Protein AF-A0A6L3EWN8-F1 (afdb_monomer)

Nearest PDB structures (foldseek):
  2r2g-assembly1_A  TM=6.255E-01  e=8.458E-01  Ocimum basilicum
  3c3x-assembly2_B  TM=6.406E-01  e=1.367E+00  Ocimum basilicum

pLDDT: mean 85.5, std 13.06, ra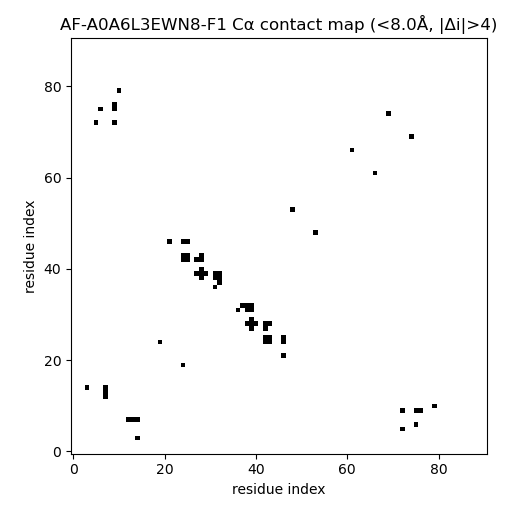nge [45.38, 95.69]

Sequence (91 aa):
MQVVHLYEKLIGRKAKVSHVPLGVLKVMSVLLRPFHPGLSQIMKSSILFDTTDQTFDMSKTLQTYSVTLTKLEDWVREQVPSEPVSQPRMA

Solvent-accessible surface area (backbone atoms only — not comparable to full-atom values): 5966 Å² total; per-residue (Å²): 114,67,69,59,52,52,50,26,66,74,72,73,45,86,75,92,81,77,90,76,57,69,71,57,42,58,54,47,27,61,71,33,35,90,82,40,50,67,60,16,48,52,36,51,50,52,50,49,64,73,73,44,91,77,85,78,80,57,71,69,55,48,74,78,41,95,66,84,84,80,54,67,70,60,52,50,63,73,69,53,68,95,64,80,83,75,77,79,82,84,127

Secondary structure (DSSP, 8-state):
-HHHHHHHHHHT------PPPHHHHHHHHHHTTTT-HHHHHHHHHHHHHHHS-----THHHHHHS-PPPPPHHHHHHHHS-SS--------

Foldseek 3Di:
DVVQVLLCVLLVHHDPDDDDDLVNLVVCLVVCCVPPVPVSVVSVVVNCVVPDPPDDDCPVVCVVDVDDDDDPNVVSNVPDPPDPPDDDPDD

Radius of gyration: 18.28 Å; Cα contacts (8 Å, |Δi|>4): 35; chains: 1; bounding box: 37×20×50 Å

Structure (mmCIF, N/CA/C/O backbone):
data_AF-A0A6L3EWN8-F1
#
_entry.id   AF-A0A6L3EWN8-F1
#
loop_
_atom_site.group_PDB
_atom_site.id
_atom_site.type_symbol
_atom_site.label_atom_id
_atom_site.label_alt_id
_atom_site.label_comp_id
_atom_site.label_asym_id
_atom_site.label_entity_id
_atom_site.label_seq_id
_atom_site.pdbx_PDB_ins_code
_atom_site.Cartn_x
_atom_site.Cartn_y
_atom_site.Cartn_z
_atom_site.occupancy
_atom_site.B_iso_or_equiv
_atom_site.auth_seq_id
_atom_site.auth_comp_id
_atom_site.auth_asym_id
_atom_site.auth_atom_id
_atom_site.pdbx_PDB_model_num
ATOM 1 N N . MET A 1 1 ? -7.767 -10.436 -4.002 1.00 67.69 1 MET A N 1
ATOM 2 C CA . MET A 1 1 ? -8.448 -9.127 -4.166 1.00 67.69 1 MET A CA 1
ATOM 3 C C . MET A 1 1 ? -9.419 -8.837 -3.008 1.00 67.69 1 MET A C 1
ATOM 5 O O . MET A 1 1 ? -10.577 -8.525 -3.255 1.00 67.69 1 MET A O 1
ATOM 9 N N . GLN A 1 2 ? -8.986 -8.930 -1.742 1.00 84.31 2 GLN A N 1
ATOM 10 C CA . GLN A 1 2 ? -9.892 -8.776 -0.585 1.00 84.31 2 GLN A CA 1
ATOM 11 C C . GLN A 1 2 ? -10.449 -7.347 -0.457 1.00 84.31 2 GLN A C 1
ATOM 13 O O . GLN A 1 2 ? -11.658 -7.175 -0.340 1.00 84.31 2 GLN A O 1
ATOM 18 N N . VAL A 1 3 ? -9.592 -6.329 -0.595 1.00 89.12 3 VAL A N 1
ATOM 19 C CA . VAL A 1 3 ? -10.000 -4.912 -0.549 1.00 89.12 3 VAL A CA 1
ATOM 20 C C . VAL A 1 3 ? -10.999 -4.579 -1.658 1.00 89.12 3 VAL A C 1
ATOM 22 O O . VAL A 1 3 ? -12.016 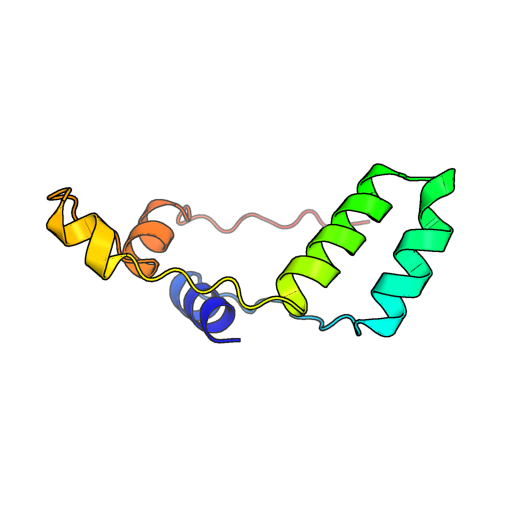-3.951 -1.395 1.00 89.12 3 VAL A O 1
ATOM 25 N N . VAL A 1 4 ? -10.780 -5.070 -2.883 1.00 90.56 4 VAL A N 1
ATOM 26 C CA . VAL A 1 4 ? -11.739 -4.866 -3.981 1.00 90.56 4 VAL A CA 1
ATOM 27 C C . VAL A 1 4 ? -13.118 -5.410 -3.611 1.00 90.56 4 VAL A C 1
ATOM 29 O O . VAL A 1 4 ? -14.102 -4.700 -3.761 1.00 90.56 4 VAL A O 1
ATOM 32 N N . HIS A 1 5 ? -13.198 -6.633 -3.078 1.00 90.12 5 HIS A N 1
ATOM 33 C CA . HIS A 1 5 ? -14.481 -7.234 -2.698 1.00 90.12 5 HIS A CA 1
ATOM 34 C C . HIS A 1 5 ? -15.187 -6.448 -1.586 1.00 90.12 5 HIS A C 1
ATOM 36 O O . HIS A 1 5 ? -16.411 -6.337 -1.605 1.00 90.12 5 HIS A O 1
ATOM 42 N N . LEU A 1 6 ? -14.432 -5.879 -0.640 1.00 90.56 6 LEU A N 1
ATOM 43 C CA . LEU A 1 6 ? -14.966 -4.995 0.396 1.00 90.56 6 LEU A CA 1
ATOM 44 C C . LEU A 1 6 ? -15.612 -3.752 -0.226 1.00 90.56 6 LEU A C 1
ATOM 46 O O . LEU A 1 6 ? -16.766 -3.454 0.075 1.00 90.56 6 LEU A O 1
ATOM 50 N N . TYR A 1 7 ? -14.922 -3.085 -1.153 1.00 88.88 7 TYR A N 1
ATOM 51 C CA . TYR A 1 7 ? -15.469 -1.928 -1.865 1.00 88.88 7 TYR A CA 1
ATOM 52 C C . TYR A 1 7 ? -16.681 -2.301 -2.725 1.00 88.88 7 TYR A C 1
ATOM 54 O O . TYR A 1 7 ? -17.702 -1.622 -2.661 1.00 88.88 7 TYR A O 1
ATOM 62 N N . GLU A 1 8 ? -16.623 -3.403 -3.479 1.00 90.56 8 GLU A N 1
ATOM 63 C CA . GLU A 1 8 ? -17.763 -3.867 -4.279 1.00 90.56 8 GLU A CA 1
ATOM 64 C C . GLU A 1 8 ? -19.000 -4.134 -3.415 1.00 90.56 8 GLU A C 1
ATOM 66 O O . GLU A 1 8 ? -20.113 -3.769 -3.796 1.00 90.56 8 GLU A O 1
ATOM 71 N N . LYS A 1 9 ? -18.811 -4.749 -2.239 1.00 89.31 9 LYS A N 1
ATOM 72 C CA . LYS A 1 9 ? -19.891 -5.051 -1.294 1.00 89.31 9 LYS A CA 1
ATOM 73 C C . LYS A 1 9 ? -20.484 -3.787 -0.676 1.00 89.31 9 LYS A C 1
ATOM 75 O O . LYS A 1 9 ? -21.697 -3.721 -0.509 1.00 89.31 9 LYS A O 1
ATOM 80 N N . LEU A 1 10 ? -19.648 -2.815 -0.311 1.00 87.25 10 LEU A N 1
ATOM 81 C CA . LEU A 1 10 ? -20.097 -1.583 0.343 1.00 87.25 10 LEU A CA 1
ATOM 82 C C . LEU A 1 10 ? -20.759 -0.606 -0.635 1.00 87.25 10 LEU A C 1
ATOM 84 O O . LEU A 1 10 ? -21.722 0.055 -0.264 1.00 87.25 10 LEU A O 1
ATOM 88 N N . ILE A 1 11 ? -20.277 -0.545 -1.876 1.00 86.12 11 ILE A N 1
ATOM 89 C CA . ILE A 1 11 ? -20.750 0.400 -2.901 1.00 86.12 11 ILE A CA 1
ATOM 90 C C . ILE A 1 11 ? -21.850 -0.223 -3.781 1.00 86.12 11 ILE A C 1
ATOM 92 O O . ILE A 1 11 ? -22.576 0.483 -4.478 1.00 86.12 11 ILE A O 1
ATOM 96 N N . GLY A 1 12 ? -21.990 -1.553 -3.779 1.00 85.38 12 GLY A N 1
ATOM 97 C CA . GLY A 1 12 ? -22.984 -2.265 -4.589 1.00 85.38 12 GLY A CA 1
ATOM 98 C C . GLY A 1 12 ? -22.674 -2.262 -6.091 1.00 85.38 12 GLY A C 1
ATOM 99 O O . GLY A 1 12 ? -23.568 -2.456 -6.912 1.00 85.38 12 GLY A O 1
ATOM 100 N N . ARG A 1 13 ? -21.414 -2.025 -6.476 1.00 85.94 13 ARG A N 1
ATOM 101 C CA . ARG A 1 13 ? -20.957 -1.958 -7.873 1.00 85.94 13 ARG A CA 1
ATOM 102 C C . ARG A 1 13 ? -19.779 -2.887 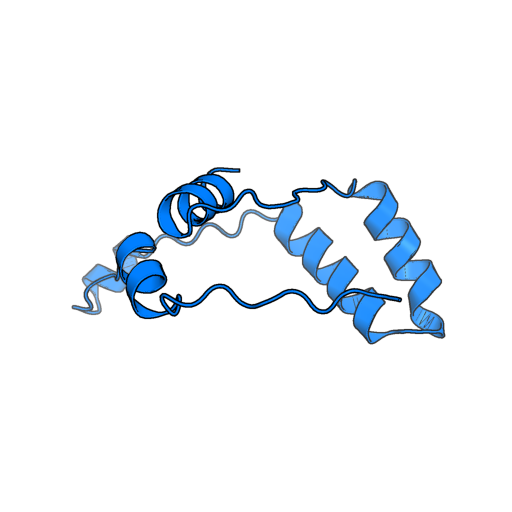-8.097 1.00 85.94 13 ARG A C 1
ATOM 104 O O . ARG A 1 13 ? -18.911 -3.001 -7.240 1.00 85.94 13 ARG A O 1
ATOM 111 N N . LYS A 1 14 ? -19.722 -3.508 -9.275 1.00 88.31 14 LYS A N 1
ATOM 112 C CA . LYS A 1 14 ? -18.577 -4.328 -9.678 1.00 88.31 14 LYS A CA 1
ATOM 113 C C . LYS A 1 14 ? -17.418 -3.459 -10.146 1.00 88.31 14 LYS A C 1
ATOM 115 O O . LYS A 1 14 ? -17.599 -2.564 -10.971 1.00 88.31 14 LYS A O 1
ATOM 120 N N . ALA A 1 15 ? -16.231 -3.733 -9.620 1.00 88.06 15 ALA A N 1
ATOM 121 C CA . ALA A 1 15 ? -15.005 -3.077 -10.025 1.00 88.06 15 ALA A CA 1
ATOM 122 C C . ALA A 1 15 ? -14.465 -3.757 -11.286 1.00 88.06 15 ALA A C 1
ATOM 124 O O . ALA A 1 15 ? -14.344 -4.982 -11.358 1.00 88.06 15 ALA A O 1
ATOM 125 N N . LYS A 1 16 ? -14.091 -2.964 -12.294 1.00 88.88 16 LYS A N 1
ATOM 126 C CA . LYS A 1 16 ? -13.359 -3.489 -13.449 1.00 88.88 16 LYS A CA 1
ATOM 127 C C . LYS A 1 16 ? -11.900 -3.692 -13.049 1.00 88.88 16 LYS A C 1
ATOM 129 O O . LYS A 1 16 ? -11.095 -2.768 -13.121 1.00 88.88 16 LYS A O 1
ATOM 134 N N . VAL A 1 17 ? -11.573 -4.902 -12.611 1.00 87.12 17 VAL A N 1
ATOM 135 C CA . VAL A 1 17 ? -10.210 -5.270 -12.222 1.00 87.12 17 VAL A CA 1
ATOM 136 C C . VAL A 1 17 ? -9.482 -5.861 -13.419 1.00 87.12 17 VAL A C 1
ATOM 138 O O . VAL A 1 17 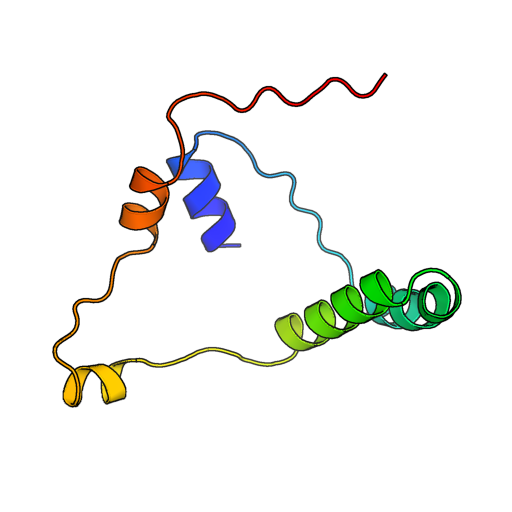? -9.927 -6.850 -13.996 1.00 87.12 17 VAL A O 1
ATOM 141 N N . SER A 1 18 ? -8.342 -5.274 -13.770 1.00 88.19 18 SER A N 1
ATOM 142 C CA . SER A 1 18 ? -7.406 -5.851 -14.730 1.00 88.19 18 SER A CA 1
ATOM 143 C C . SER A 1 18 ? -6.050 -5.980 -14.062 1.00 88.19 18 SER A C 1
ATOM 145 O O . SER A 1 18 ? -5.543 -5.012 -13.500 1.00 88.19 18 SER A O 1
ATOM 147 N N . HIS A 1 19 ? -5.460 -7.170 -14.126 1.00 86.19 19 HIS A N 1
ATOM 148 C CA . HIS A 1 19 ? -4.083 -7.368 -13.697 1.00 86.19 19 HIS A CA 1
ATOM 149 C C . HIS A 1 19 ? -3.146 -6.998 -14.848 1.00 86.19 19 HIS A C 1
ATOM 151 O O . HIS A 1 19 ? -3.336 -7.454 -15.976 1.00 86.19 19 HIS A O 1
ATOM 157 N N . VAL A 1 20 ? -2.144 -6.167 -14.566 1.00 87.75 20 VAL A N 1
ATOM 158 C CA . VAL A 1 20 ? -1.082 -5.845 -15.521 1.00 87.75 20 VAL A CA 1
ATOM 159 C C . VAL A 1 20 ? 0.162 -6.623 -15.102 1.00 87.75 20 VAL A C 1
ATOM 161 O O . VAL A 1 20 ? 0.669 -6.379 -14.009 1.00 87.75 20 VAL A O 1
ATOM 164 N N . PRO A 1 21 ? 0.679 -7.535 -15.941 1.00 91.75 21 PRO A N 1
ATOM 165 C CA . PRO A 1 21 ? 1.861 -8.305 -15.591 1.00 91.75 21 PRO A CA 1
ATOM 166 C C . PRO A 1 21 ? 3.086 -7.415 -15.361 1.00 91.75 21 PRO A C 1
ATOM 168 O O . PRO A 1 21 ? 3.352 -6.475 -16.116 1.00 91.75 21 PRO A O 1
ATOM 171 N N . LEU A 1 22 ? 3.903 -7.782 -14.376 1.00 92.50 22 LEU A N 1
ATOM 172 C CA . LEU A 1 22 ? 5.120 -7.062 -13.993 1.00 92.50 22 LEU A CA 1
ATOM 173 C C . LEU A 1 22 ? 6.090 -6.820 -15.165 1.00 92.50 22 LEU A C 1
ATOM 175 O O . LEU A 1 22 ? 6.691 -5.752 -15.277 1.00 92.50 22 LEU A O 1
ATOM 179 N N . GLY A 1 23 ? 6.239 -7.804 -16.057 1.00 92.19 23 GLY A N 1
ATOM 180 C CA . GLY A 1 23 ? 7.098 -7.682 -17.239 1.00 92.19 23 GLY A CA 1
ATOM 181 C C . GLY A 1 23 ? 6.666 -6.541 -18.164 1.00 92.19 23 GLY A C 1
ATOM 182 O O . GLY A 1 23 ? 7.509 -5.783 -18.642 1.00 92.19 23 GLY A O 1
ATOM 183 N N . VAL A 1 24 ? 5.354 -6.361 -18.338 1.00 93.06 24 VAL A N 1
ATOM 184 C CA . VAL A 1 24 ? 4.786 -5.277 -19.151 1.00 93.06 24 VAL A CA 1
ATOM 185 C C . VAL A 1 24 ? 5.079 -3.926 -18.504 1.00 93.06 24 VAL A C 1
ATOM 187 O O . VAL A 1 24 ? 5.570 -3.023 -19.179 1.00 93.06 24 VAL A O 1
ATOM 190 N N . LEU A 1 25 ? 4.865 -3.796 -17.189 1.00 92.06 25 LEU A N 1
ATOM 191 C CA . LEU A 1 25 ? 5.164 -2.558 -16.460 1.00 92.06 25 LEU A CA 1
ATOM 192 C C . LEU A 1 25 ? 6.641 -2.166 -16.569 1.00 92.06 25 LEU A C 1
ATOM 194 O O . LEU A 1 25 ? 6.948 -0.999 -16.811 1.00 92.06 25 LEU A O 1
ATOM 198 N N . LYS A 1 26 ? 7.563 -3.131 -16.448 1.00 93.00 26 LYS A N 1
ATOM 199 C CA . LYS A 1 26 ? 9.006 -2.876 -16.574 1.00 93.00 26 LYS A CA 1
ATOM 200 C C . LYS A 1 26 ? 9.354 -2.286 -17.937 1.00 93.00 26 LYS A C 1
ATOM 202 O O . LYS A 1 26 ? 9.988 -1.233 -17.990 1.00 93.00 26 LYS A O 1
ATOM 207 N N . VAL A 1 27 ? 8.894 -2.919 -19.017 1.00 95.69 27 VAL A N 1
ATOM 208 C CA . VAL A 1 27 ? 9.155 -2.463 -20.392 1.00 95.69 27 VAL A CA 1
ATOM 209 C C . VAL A 1 27 ? 8.545 -1.081 -20.632 1.00 95.69 27 VAL A C 1
ATOM 211 O O . VAL A 1 27 ? 9.243 -0.155 -21.050 1.00 95.69 27 VAL A O 1
ATOM 214 N N . MET A 1 28 ? 7.267 -0.904 -20.291 1.00 91.81 28 MET A N 1
ATOM 215 C CA . MET A 1 28 ? 6.552 0.353 -20.517 1.00 91.81 28 MET A CA 1
ATOM 216 C C . MET A 1 28 ? 7.141 1.517 -19.716 1.00 91.81 28 MET A C 1
ATOM 218 O O . MET A 1 28 ? 7.231 2.627 -20.238 1.00 91.81 28 MET A O 1
ATOM 222 N N . SER A 1 29 ? 7.619 1.273 -18.490 1.00 91.69 29 SER A N 1
ATOM 223 C CA . SER A 1 29 ? 8.253 2.312 -17.671 1.00 91.69 29 SER A CA 1
ATOM 224 C C . SER A 1 29 ? 9.499 2.908 -18.335 1.00 91.69 29 SER A C 1
ATOM 226 O O . SER A 1 29 ? 9.773 4.097 -18.166 1.00 91.69 29 SER A O 1
ATOM 228 N N . VAL A 1 30 ? 10.246 2.117 -19.111 1.00 93.81 30 VAL A N 1
ATOM 229 C CA . VAL A 1 30 ? 11.446 2.579 -19.819 1.00 93.81 30 VAL A CA 1
ATOM 230 C C . VAL A 1 30 ? 11.057 3.308 -21.102 1.00 93.81 30 VAL A C 1
ATOM 232 O O . VAL A 1 30 ? 11.541 4.413 -21.339 1.00 93.81 30 VAL A O 1
ATOM 235 N N . LEU A 1 31 ? 10.140 2.731 -21.883 1.00 94.31 31 LEU A N 1
ATOM 236 C CA . LEU A 1 31 ? 9.706 3.283 -23.169 1.00 94.31 31 LEU A CA 1
ATOM 237 C C . LEU A 1 31 ? 8.959 4.615 -23.037 1.00 94.31 31 LEU A C 1
ATOM 239 O O . LEU A 1 31 ? 9.142 5.504 -23.863 1.00 94.31 31 LEU A O 1
ATOM 243 N N . LEU A 1 32 ? 8.139 4.776 -21.995 1.00 92.81 32 LEU A N 1
ATOM 244 C CA . LEU A 1 32 ? 7.373 6.006 -21.767 1.00 92.81 32 LEU A CA 1
ATOM 245 C C . LEU A 1 32 ? 8.198 7.128 -21.144 1.00 92.81 32 LEU A C 1
ATOM 247 O O . LEU A 1 32 ? 7.771 8.277 -21.183 1.00 92.81 32 LEU A O 1
ATOM 251 N N . ARG A 1 33 ? 9.369 6.838 -20.572 1.00 91.19 33 ARG A N 1
ATOM 252 C CA . ARG A 1 33 ? 10.194 7.837 -19.881 1.00 91.19 33 ARG A CA 1
ATOM 253 C C . ARG A 1 33 ? 10.483 9.111 -20.702 1.00 91.19 33 ARG A C 1
ATOM 255 O O . ARG A 1 33 ? 10.336 10.180 -20.112 1.00 91.19 33 ARG A O 1
ATOM 262 N N . PRO A 1 34 ? 10.882 9.052 -21.991 1.00 94.38 34 PRO A N 1
ATOM 263 C CA . PRO A 1 34 ? 11.174 10.259 -22.773 1.00 94.38 34 PRO A CA 1
ATOM 264 C C . PRO A 1 34 ? 9.936 11.098 -23.120 1.00 94.38 34 PRO A C 1
ATOM 266 O O . PRO A 1 34 ? 10.069 12.299 -23.321 1.00 94.38 34 PRO A O 1
ATOM 269 N N . PHE A 1 35 ? 8.744 10.496 -23.172 1.00 94.69 35 PHE A N 1
ATOM 270 C CA . PHE A 1 35 ? 7.517 11.179 -23.605 1.00 94.69 35 PHE A CA 1
ATOM 271 C C . PHE A 1 35 ? 6.617 11.586 -22.437 1.00 94.69 35 PHE A C 1
ATOM 273 O O . PHE A 1 35 ? 5.956 12.617 -22.485 1.00 94.69 35 PHE A O 1
ATOM 280 N N . HIS A 1 36 ? 6.579 10.772 -21.382 1.00 91.00 36 HIS A N 1
ATOM 281 C CA . HIS A 1 36 ? 5.730 10.983 -20.219 1.00 91.00 36 HIS A CA 1
ATOM 282 C C . HIS A 1 36 ? 6.409 10.483 -18.927 1.00 91.00 36 HIS A C 1
ATOM 284 O O . HIS A 1 36 ? 6.049 9.435 -18.374 1.00 91.00 36 HIS A O 1
ATOM 290 N N . PRO A 1 37 ? 7.366 11.250 -18.374 1.00 90.44 37 PRO A N 1
ATOM 291 C CA . PRO A 1 37 ? 8.145 10.839 -17.204 1.00 90.44 37 PRO A CA 1
ATOM 292 C C . PRO A 1 37 ? 7.286 10.579 -15.955 1.00 90.44 37 PRO A C 1
ATOM 294 O O . PRO A 1 37 ? 7.610 9.688 -15.172 1.00 90.44 37 PRO A O 1
ATOM 297 N N . GLY A 1 38 ? 6.160 11.287 -15.792 1.00 93.31 38 GLY A N 1
ATOM 298 C CA . GLY A 1 38 ? 5.217 11.046 -14.689 1.00 93.31 38 GLY A CA 1
ATOM 299 C C . GLY A 1 38 ? 4.601 9.641 -14.702 1.00 93.31 38 GLY A C 1
ATOM 300 O O . GLY A 1 38 ? 4.617 8.953 -13.686 1.00 93.31 38 GLY A O 1
ATOM 301 N N . LEU A 1 39 ? 4.134 9.164 -15.863 1.00 91.19 39 LEU A N 1
ATOM 302 C CA . LEU A 1 39 ? 3.580 7.813 -16.009 1.00 91.19 39 LEU A CA 1
ATOM 303 C C . LEU A 1 39 ? 4.652 6.741 -15.804 1.00 91.19 39 LEU A C 1
ATOM 305 O O . LEU A 1 39 ? 4.394 5.731 -15.156 1.00 91.19 39 LEU A O 1
ATOM 309 N N . SER A 1 40 ? 5.874 6.983 -16.288 1.00 92.31 40 SER A N 1
ATOM 310 C CA . SER A 1 40 ? 7.026 6.115 -16.016 1.00 92.31 40 SER A CA 1
ATOM 311 C C . SER A 1 40 ? 7.275 5.958 -14.510 1.00 92.31 40 SER A C 1
ATOM 313 O O . SER A 1 40 ? 7.501 4.841 -14.044 1.00 92.31 40 SER A O 1
ATOM 315 N N . GLN A 1 41 ? 7.175 7.044 -13.734 1.00 93.06 41 GLN A N 1
A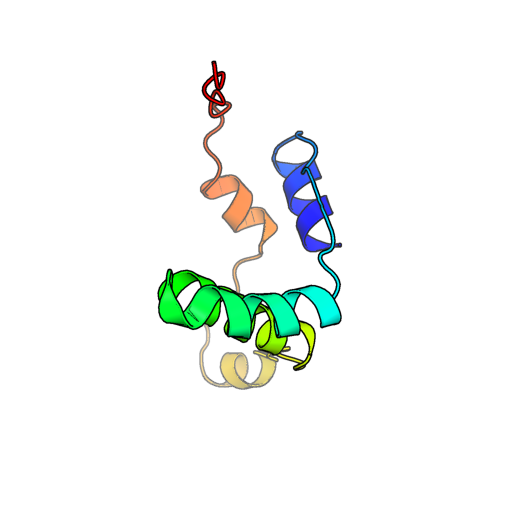TOM 316 C CA . GLN A 1 41 ? 7.307 6.977 -12.277 1.00 93.06 41 GLN A CA 1
ATOM 317 C C . GLN A 1 41 ? 6.165 6.212 -11.618 1.00 93.06 41 GLN A C 1
ATOM 319 O O . GLN A 1 41 ? 6.436 5.339 -10.801 1.00 93.06 41 GLN A O 1
ATOM 324 N N . ILE A 1 42 ? 4.915 6.456 -12.022 1.00 93.88 42 ILE A N 1
ATOM 325 C CA . ILE A 1 42 ? 3.768 5.694 -11.506 1.00 93.88 42 ILE A CA 1
ATOM 326 C C . ILE A 1 42 ? 3.978 4.194 -11.739 1.00 93.88 42 ILE A C 1
ATOM 328 O O . ILE A 1 42 ? 3.824 3.413 -10.807 1.00 93.88 42 ILE A O 1
ATOM 332 N N . MET A 1 43 ? 4.419 3.784 -12.934 1.00 92.56 43 MET A N 1
ATOM 333 C CA . MET A 1 43 ? 4.702 2.373 -13.230 1.00 92.56 43 MET A CA 1
ATOM 334 C C . MET A 1 43 ? 5.815 1.796 -12.351 1.00 92.56 43 MET A C 1
ATOM 336 O O . MET A 1 43 ? 5.697 0.666 -11.881 1.00 92.56 43 MET A O 1
ATOM 340 N N . LYS A 1 44 ? 6.888 2.555 -12.100 1.00 93.38 44 LYS A N 1
ATOM 341 C CA . LYS A 1 44 ? 7.961 2.133 -11.185 1.00 93.38 44 LYS A CA 1
ATOM 342 C C . LYS A 1 44 ? 7.462 1.976 -9.753 1.00 93.38 44 LYS A C 1
ATOM 344 O O . LYS A 1 44 ? 7.801 0.987 -9.110 1.00 93.38 44 LYS A O 1
ATOM 349 N N . SER A 1 45 ? 6.636 2.904 -9.275 1.00 92.94 45 SER A N 1
ATOM 350 C CA . SER A 1 45 ? 5.981 2.790 -7.972 1.00 92.94 45 SER A CA 1
ATOM 351 C C . SER A 1 45 ? 5.058 1.575 -7.918 1.00 92.94 45 SER A C 1
ATOM 353 O O . SER A 1 45 ? 5.124 0.826 -6.955 1.00 92.94 45 SER A O 1
ATOM 355 N N . SER A 1 46 ? 4.270 1.309 -8.964 1.00 91.75 46 SER A N 1
ATOM 356 C CA . SER A 1 46 ? 3.429 0.108 -9.041 1.00 91.75 46 SER A CA 1
ATOM 357 C C . SER A 1 46 ? 4.247 -1.180 -8.966 1.00 91.75 46 SER A C 1
ATOM 359 O O . SER A 1 46 ? 3.845 -2.100 -8.267 1.00 91.75 46 SER A O 1
ATOM 361 N N . ILE A 1 47 ? 5.406 -1.237 -9.633 1.00 93.50 47 ILE A N 1
ATOM 362 C CA . ILE A 1 47 ? 6.330 -2.375 -9.515 1.00 93.50 47 ILE A CA 1
ATOM 363 C C . ILE A 1 47 ? 6.791 -2.526 -8.061 1.00 93.50 47 ILE A C 1
ATOM 365 O O . ILE A 1 47 ? 6.711 -3.621 -7.519 1.00 93.50 47 ILE A O 1
ATOM 369 N N . LEU A 1 48 ? 7.233 -1.437 -7.422 1.00 94.19 48 LEU A N 1
ATOM 370 C CA . LEU A 1 48 ? 7.681 -1.456 -6.027 1.00 94.19 48 LEU A CA 1
ATOM 371 C C . LEU A 1 48 ? 6.576 -1.943 -5.075 1.00 94.19 48 LEU A C 1
ATOM 373 O O . LEU A 1 48 ? 6.839 -2.781 -4.219 1.00 94.19 48 LEU A O 1
ATOM 377 N N . PHE A 1 49 ? 5.352 -1.441 -5.238 1.00 91.69 49 PHE A N 1
ATOM 378 C CA . PHE A 1 49 ? 4.202 -1.801 -4.405 1.00 91.69 49 PHE A CA 1
ATOM 379 C C . PHE A 1 49 ? 3.778 -3.265 -4.569 1.00 91.69 49 PHE A C 1
ATOM 381 O O . PHE A 1 49 ? 3.258 -3.845 -3.625 1.00 91.69 49 PHE A O 1
ATOM 388 N N . ASP A 1 50 ? 4.003 -3.860 -5.742 1.00 89.44 50 ASP A N 1
ATOM 389 C CA . ASP A 1 50 ? 3.641 -5.254 -6.022 1.00 89.44 50 ASP A CA 1
ATOM 390 C C . ASP A 1 50 ? 4.737 -6.245 -5.592 1.00 89.44 50 ASP A C 1
ATOM 392 O O . ASP A 1 50 ? 4.444 -7.373 -5.206 1.00 89.44 50 ASP A O 1
ATOM 396 N N . THR A 1 51 ? 6.015 -5.842 -5.637 1.00 93.00 51 THR A N 1
ATOM 397 C CA . THR A 1 51 ? 7.143 -6.749 -5.343 1.00 93.00 51 THR A CA 1
ATOM 398 C C . THR A 1 51 ? 7.670 -6.684 -3.919 1.00 93.00 51 THR A C 1
ATOM 400 O O . THR A 1 51 ? 8.415 -7.572 -3.508 1.00 93.00 51 THR A O 1
ATOM 403 N N . THR A 1 52 ? 7.363 -5.620 -3.184 1.00 93.19 52 THR A N 1
ATOM 404 C CA . THR A 1 52 ? 7.858 -5.420 -1.822 1.00 93.19 52 THR A CA 1
ATOM 405 C C . THR A 1 52 ? 6.719 -5.638 -0.841 1.00 93.19 52 THR A C 1
ATOM 407 O O . THR A 1 52 ? 5.663 -5.035 -0.991 1.00 93.19 52 THR A O 1
ATOM 410 N N . ASP A 1 53 ? 6.939 -6.465 0.183 1.00 91.62 53 ASP A N 1
ATOM 411 C CA . ASP A 1 53 ? 5.999 -6.562 1.298 1.00 91.62 53 ASP A CA 1
ATOM 412 C C . ASP A 1 53 ? 6.016 -5.247 2.086 1.00 91.62 53 ASP A C 1
ATOM 414 O O . ASP A 1 53 ? 7.042 -4.849 2.641 1.00 91.62 53 ASP A O 1
ATOM 418 N N . GLN A 1 54 ? 4.881 -4.551 2.075 1.00 89.75 54 GLN A N 1
ATOM 419 C CA . GLN A 1 54 ? 4.683 -3.274 2.762 1.00 89.75 54 GLN A CA 1
ATOM 420 C C . GLN A 1 54 ? 3.723 -3.408 3.946 1.00 89.75 54 GLN A C 1
ATOM 422 O O . GLN A 1 54 ? 3.134 -2.422 4.389 1.00 89.75 54 GLN A O 1
ATOM 427 N N . THR A 1 55 ? 3.541 -4.626 4.457 1.00 91.19 55 THR A N 1
ATOM 428 C CA . THR A 1 55 ? 2.725 -4.863 5.644 1.00 91.19 55 THR A CA 1
ATOM 429 C C . THR A 1 55 ? 3.317 -4.110 6.834 1.00 91.19 55 THR A C 1
ATOM 431 O O . THR A 1 55 ? 4.491 -4.260 7.170 1.00 91.19 55 THR A O 1
ATOM 434 N N . PHE A 1 56 ? 2.488 -3.295 7.485 1.00 89.38 56 PHE A N 1
ATOM 435 C CA . PHE A 1 56 ? 2.874 -2.513 8.653 1.00 89.38 56 PHE A CA 1
ATOM 436 C C . PHE A 1 56 ? 2.065 -2.943 9.876 1.00 89.38 56 PHE A C 1
ATOM 438 O O . PHE A 1 56 ? 0.840 -2.823 9.893 1.00 89.38 56 PHE A O 1
ATOM 445 N N . ASP A 1 57 ? 2.754 -3.433 10.906 1.00 89.88 57 ASP A N 1
ATOM 446 C CA . ASP A 1 57 ? 2.141 -3.816 12.178 1.00 89.88 57 ASP A CA 1
ATOM 447 C C . ASP A 1 57 ? 2.122 -2.632 13.156 1.00 89.88 57 ASP A C 1
ATOM 449 O O . ASP A 1 57 ? 3.149 -2.226 13.707 1.00 89.88 57 ASP A O 1
ATOM 453 N N . MET A 1 58 ? 0.924 -2.098 13.402 1.00 89.88 58 MET A N 1
ATOM 454 C CA . MET A 1 58 ? 0.711 -0.980 14.324 1.00 89.88 58 MET A CA 1
ATOM 455 C C . MET A 1 58 ? 0.710 -1.385 15.803 1.00 89.88 58 MET A C 1
ATOM 457 O O . MET A 1 58 ? 0.648 -0.501 16.658 1.00 89.88 58 MET A O 1
ATOM 461 N N . SER A 1 59 ? 0.805 -2.677 16.139 1.00 89.75 59 SER A N 1
ATOM 462 C CA . SER A 1 59 ? 0.688 -3.160 17.523 1.00 89.75 59 SER A CA 1
ATOM 463 C C . SER A 1 59 ? 1.677 -2.475 18.467 1.0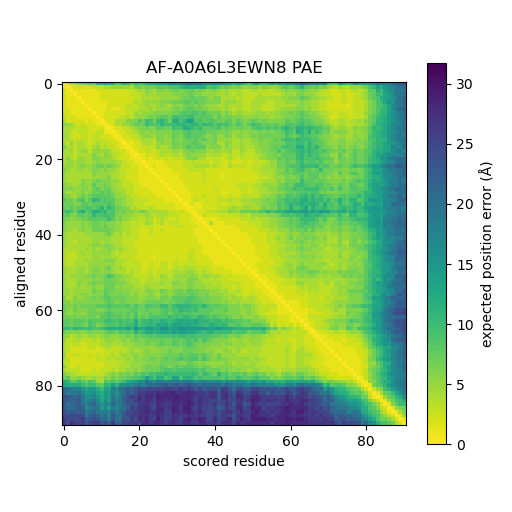0 89.75 59 SER A C 1
ATOM 465 O O . SER A 1 59 ? 1.313 -2.102 19.579 1.00 89.75 59 SER A O 1
ATOM 467 N N . LYS A 1 60 ? 2.915 -2.238 18.014 1.00 88.88 60 LYS A N 1
ATOM 468 C CA . LYS A 1 60 ? 3.936 -1.526 18.803 1.00 88.88 60 LYS A CA 1
ATOM 469 C C . LYS A 1 60 ? 3.618 -0.041 18.966 1.00 88.88 60 LYS A C 1
ATOM 471 O O . LYS A 1 60 ? 3.782 0.505 20.049 1.00 88.88 60 LYS A O 1
ATOM 476 N N . THR A 1 61 ? 3.134 0.612 17.913 1.00 89.31 61 THR A N 1
ATOM 477 C CA . THR A 1 61 ? 2.764 2.033 17.956 1.00 89.31 61 THR A CA 1
ATOM 478 C C . THR A 1 61 ? 1.589 2.272 18.902 1.00 89.31 61 THR A C 1
ATOM 480 O O . THR A 1 61 ? 1.611 3.232 19.666 1.00 89.31 61 THR A O 1
ATOM 483 N N . LEU A 1 62 ? 0.604 1.370 18.917 1.00 92.06 62 LEU A N 1
ATOM 484 C CA . LEU A 1 62 ? -0.558 1.444 19.808 1.00 92.06 62 LEU A CA 1
ATOM 485 C C . LEU A 1 62 ? -0.212 1.266 21.293 1.00 92.06 62 LEU A C 1
ATOM 487 O O . LEU A 1 62 ? -0.955 1.732 22.151 1.00 92.06 62 LEU A O 1
ATOM 491 N N . GLN A 1 63 ? 0.916 0.623 21.612 1.00 90.81 63 GLN A N 1
ATOM 492 C CA . GLN A 1 63 ? 1.407 0.550 22.994 1.00 90.81 63 GLN A CA 1
ATOM 493 C C . GLN A 1 63 ? 1.904 1.910 23.496 1.00 90.81 63 GLN A C 1
ATOM 495 O O . GLN A 1 63 ? 1.824 2.192 24.687 1.00 90.81 63 GLN A O 1
ATOM 500 N N . THR A 1 64 ? 2.435 2.747 22.601 1.00 93.88 64 THR A N 1
ATOM 501 C CA . THR A 1 64 ? 2.960 4.078 22.942 1.00 93.88 64 THR A CA 1
ATOM 502 C C . THR A 1 64 ? 1.894 5.162 22.832 1.00 93.88 64 THR A C 1
ATOM 504 O O . THR A 1 64 ? 1.866 6.087 23.639 1.00 93.88 64 THR A O 1
ATOM 507 N N . TYR A 1 65 ? 1.012 5.053 21.840 1.00 92.00 65 TYR A N 1
ATOM 508 C CA . TYR A 1 65 ? -0.007 6.048 21.545 1.00 92.00 65 TYR A CA 1
ATOM 509 C C . TYR A 1 65 ? -1.387 5.415 21.657 1.00 92.00 65 TYR A C 1
ATOM 511 O O . TYR A 1 65 ? -1.73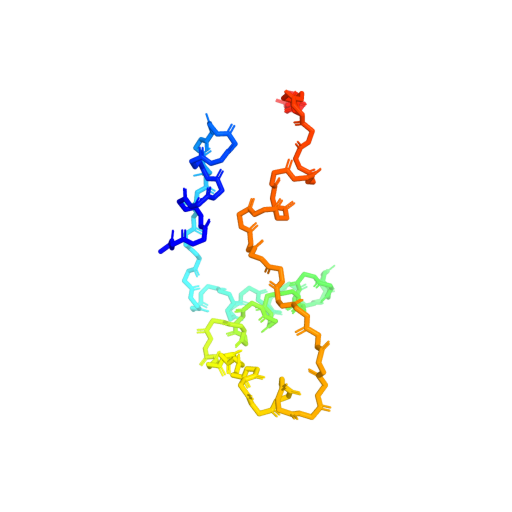9 4.531 20.878 1.00 92.00 65 TYR A O 1
ATOM 519 N N . SER A 1 66 ? -2.196 5.908 22.593 1.00 83.69 66 SER A N 1
ATOM 520 C CA . SER A 1 66 ? -3.584 5.486 22.798 1.00 83.69 66 SER A CA 1
ATOM 521 C C . SER A 1 66 ? -4.511 6.080 21.730 1.00 83.69 66 SER A C 1
ATOM 523 O O . SER A 1 66 ? -5.403 6.875 22.027 1.00 83.69 66 SER A O 1
ATOM 525 N N . VAL A 1 67 ? -4.262 5.731 20.469 1.00 89.19 67 VAL A N 1
ATOM 526 C CA . VAL A 1 67 ? -5.113 6.071 19.325 1.00 89.19 67 VAL A CA 1
ATOM 527 C C . VAL A 1 67 ? -6.000 4.879 18.977 1.00 89.19 67 VAL A C 1
ATOM 529 O O . VAL A 1 67 ? -5.587 3.728 19.087 1.00 89.19 67 VAL A O 1
ATOM 532 N N . THR A 1 68 ? -7.237 5.142 18.563 1.00 89.44 68 THR A N 1
ATOM 533 C CA . THR A 1 68 ? -8.143 4.086 18.089 1.00 89.44 68 THR A CA 1
ATOM 534 C C . THR A 1 68 ? -7.953 3.905 16.589 1.00 89.44 68 THR A C 1
ATOM 536 O O . THR A 1 68 ? -8.002 4.883 15.845 1.00 89.44 68 THR A O 1
ATOM 539 N N . LEU A 1 69 ? -7.734 2.667 16.136 1.00 91.00 69 LEU A N 1
ATOM 540 C CA . LEU A 1 69 ? -7.673 2.368 14.707 1.00 91.00 69 LEU A CA 1
ATOM 541 C C . LEU A 1 69 ? -9.077 2.398 14.099 1.00 91.00 69 LEU A C 1
ATOM 543 O O . LEU A 1 69 ? -9.979 1.701 14.565 1.00 91.00 69 LEU A O 1
ATOM 547 N N . THR A 1 70 ? -9.241 3.162 13.025 1.00 91.69 70 THR A N 1
ATOM 548 C CA . THR A 1 70 ? -10.475 3.173 12.237 1.00 91.69 70 THR A CA 1
ATOM 549 C C . THR A 1 70 ? -10.523 1.945 11.337 1.00 91.69 70 THR A C 1
ATOM 551 O O . THR A 1 70 ? -9.567 1.657 10.613 1.00 91.69 70 THR A O 1
ATOM 554 N N . LYS A 1 71 ? -11.647 1.221 11.350 1.00 91.62 71 LYS A N 1
ATOM 555 C CA . LYS A 1 71 ? -11.872 0.124 10.406 1.00 91.62 71 LYS A CA 1
ATOM 556 C C . LYS A 1 71 ? -12.073 0.680 9.002 1.00 91.62 71 LYS A C 1
ATOM 558 O O . LYS A 1 71 ? -12.755 1.688 8.815 1.00 91.62 71 LYS A O 1
ATOM 563 N N . LEU A 1 72 ? -11.517 -0.008 8.008 1.00 90.06 72 LEU A N 1
ATOM 564 C CA . LEU A 1 72 ? -11.628 0.404 6.611 1.00 90.06 72 LEU A CA 1
ATOM 565 C C . LEU A 1 72 ? -13.095 0.482 6.165 1.00 90.06 72 LEU A C 1
ATOM 567 O O . LEU A 1 72 ? -13.469 1.396 5.439 1.00 90.06 72 LEU A O 1
ATOM 571 N N . GLU A 1 73 ? -13.935 -0.446 6.618 1.00 91.06 73 GLU A N 1
ATOM 572 C CA . GLU A 1 73 ? -15.360 -0.483 6.296 1.00 91.06 73 GLU A CA 1
ATOM 573 C C . GLU A 1 73 ? -16.102 0.761 6.783 1.00 91.06 73 GLU A C 1
ATOM 575 O O . GLU A 1 73 ? -16.936 1.295 6.052 1.00 91.06 73 GLU A O 1
ATOM 580 N N . ASP A 1 74 ? -15.800 1.209 8.001 1.00 91.12 74 ASP A N 1
ATOM 581 C CA . ASP A 1 74 ? -16.452 2.364 8.616 1.00 91.12 74 ASP A CA 1
ATOM 582 C C . ASP A 1 74 ? -16.051 3.643 7.875 1.00 91.12 74 ASP A C 1
ATOM 584 O O . ASP A 1 74 ? -16.908 4.441 7.501 1.00 91.12 74 ASP A O 1
ATOM 588 N N . TRP A 1 75 ? -14.763 3.773 7.542 1.00 90.38 75 TRP A N 1
ATOM 589 C CA . TRP A 1 75 ? -14.262 4.889 6.742 1.00 90.38 75 TRP A CA 1
ATOM 590 C C . TRP A 1 75 ? -14.875 4.930 5.333 1.00 90.38 75 TRP A C 1
ATOM 592 O O . TRP A 1 75 ? -15.308 5.983 4.873 1.00 90.38 75 TRP A O 1
ATOM 602 N N . VAL A 1 76 ? -14.973 3.786 4.642 1.00 88.94 76 VAL A N 1
ATOM 603 C CA . VAL A 1 76 ? -15.578 3.727 3.296 1.00 88.94 76 VAL A CA 1
ATOM 604 C C . VAL A 1 76 ? -17.047 4.152 3.331 1.00 88.94 76 VAL A C 1
ATOM 606 O O . VAL A 1 76 ? -17.504 4.835 2.416 1.00 88.94 76 VAL A O 1
ATOM 609 N N . ARG A 1 77 ? -17.793 3.786 4.380 1.00 86.75 77 ARG A N 1
ATOM 610 C CA . ARG A 1 77 ? -19.196 4.204 4.539 1.00 86.75 77 ARG A CA 1
ATOM 611 C C . ARG A 1 77 ? -19.351 5.710 4.719 1.00 86.75 77 ARG A C 1
ATOM 613 O O . ARG A 1 77 ? -20.349 6.251 4.264 1.00 86.75 77 ARG A O 1
ATOM 620 N N . GLU A 1 78 ? -18.397 6.360 5.376 1.00 87.56 78 GLU A N 1
ATOM 621 C CA . GLU A 1 78 ? -18.409 7.811 5.578 1.00 87.56 78 GLU A CA 1
ATOM 622 C C . GLU A 1 78 ? -18.049 8.576 4.295 1.00 87.56 78 GLU A C 1
ATOM 624 O O . GLU A 1 78 ? -18.627 9.621 4.013 1.00 87.56 78 GLU A O 1
ATOM 629 N N . GLN A 1 79 ? -17.108 8.053 3.502 1.00 84.00 79 GLN A N 1
ATOM 630 C CA . GLN A 1 79 ? -16.534 8.777 2.363 1.00 84.00 79 GLN A CA 1
ATOM 631 C C . GLN A 1 79 ? -17.244 8.558 1.031 1.00 84.00 79 GLN A C 1
ATOM 633 O O . GLN A 1 79 ? -17.066 9.363 0.119 1.00 84.00 79 GLN A O 1
ATOM 638 N N . VAL A 1 80 ? -18.002 7.471 0.864 1.00 76.88 80 VAL A N 1
ATOM 639 C CA . VAL A 1 80 ? -18.724 7.219 -0.387 1.00 76.88 80 VAL A CA 1
ATOM 640 C C . VAL A 1 80 ? -20.070 7.948 -0.332 1.00 76.88 80 VAL A C 1
ATOM 642 O O . VAL A 1 80 ? -20.946 7.524 0.426 1.00 76.88 80 VAL A O 1
ATOM 645 N N . PRO A 1 81 ? -20.280 9.010 -1.137 1.00 63.09 81 PRO A N 1
ATOM 646 C CA . PRO A 1 81 ? -21.588 9.632 -1.229 1.00 63.09 81 PRO A CA 1
ATOM 647 C C . PRO A 1 81 ? -22.601 8.601 -1.731 1.00 63.09 81 PRO A C 1
ATOM 649 O O . PRO A 1 81 ? -22.314 7.806 -2.627 1.00 63.09 81 PRO A O 1
ATOM 652 N N . SER A 1 82 ? -23.808 8.639 -1.173 1.00 57.06 82 SER A N 1
ATOM 653 C CA . SER A 1 82 ? -24.941 7.789 -1.556 1.00 57.06 82 SER A CA 1
ATOM 654 C C . SER A 1 82 ? -25.382 7.970 -3.014 1.00 57.06 82 SER A C 1
ATOM 656 O O . SER A 1 82 ? -26.211 7.198 -3.499 1.00 57.06 82 SER A O 1
ATOM 658 N N . GLU A 1 83 ? -24.827 8.951 -3.733 1.00 54.25 83 GLU A N 1
ATOM 659 C CA . GLU A 1 83 ? -25.132 9.186 -5.133 1.00 54.25 83 GLU A CA 1
ATOM 660 C C . GLU A 1 83 ? -24.160 8.481 -6.092 1.00 54.25 83 GLU A C 1
ATOM 662 O O . GLU A 1 83 ? -22.935 8.624 -6.005 1.00 54.25 83 GLU A O 1
ATOM 667 N N . PRO A 1 84 ? -24.692 7.744 -7.078 1.00 54.06 84 PRO A N 1
ATOM 668 C CA . PRO A 1 84 ? -23.887 7.151 -8.125 1.00 54.06 84 PRO A CA 1
ATOM 669 C C . PRO A 1 84 ? -23.197 8.239 -8.957 1.00 54.06 84 PRO A C 1
ATOM 671 O O . PRO A 1 84 ? -23.849 8.900 -9.763 1.00 54.06 84 PRO A O 1
ATOM 674 N N . VAL A 1 85 ? -21.866 8.358 -8.855 1.00 54.78 85 VAL A N 1
ATOM 675 C CA . VAL A 1 85 ? -21.063 9.121 -9.828 1.00 54.78 85 VAL A CA 1
ATOM 676 C C . VAL A 1 85 ? -21.423 8.606 -11.224 1.00 54.78 85 VAL A C 1
ATOM 678 O O . VAL A 1 85 ? -21.152 7.446 -11.564 1.00 54.78 85 VAL A O 1
ATOM 681 N N . SER A 1 86 ? -22.125 9.443 -11.988 1.00 51.22 86 SER A N 1
ATOM 682 C CA . SER A 1 86 ? -22.511 9.172 -13.367 1.00 51.22 86 SER A CA 1
ATOM 683 C C . SER A 1 86 ? -21.240 9.206 -14.201 1.00 51.22 86 SER A C 1
ATOM 685 O O . SER A 1 86 ? -20.612 10.253 -14.341 1.00 51.22 86 SER A O 1
ATOM 687 N N . GLN A 1 87 ? -20.816 8.047 -14.703 1.00 51.91 87 GLN A N 1
ATOM 688 C CA . GLN A 1 87 ? -19.686 7.983 -15.624 1.00 51.91 87 GLN A CA 1
ATOM 689 C C . GLN A 1 87 ? -20.038 8.804 -16.875 1.00 51.91 87 GLN A C 1
ATOM 691 O O . GLN A 1 87 ? -21.087 8.547 -17.476 1.00 51.91 87 GLN A O 1
ATOM 696 N N . PRO A 1 88 ? -19.209 9.779 -17.289 1.00 45.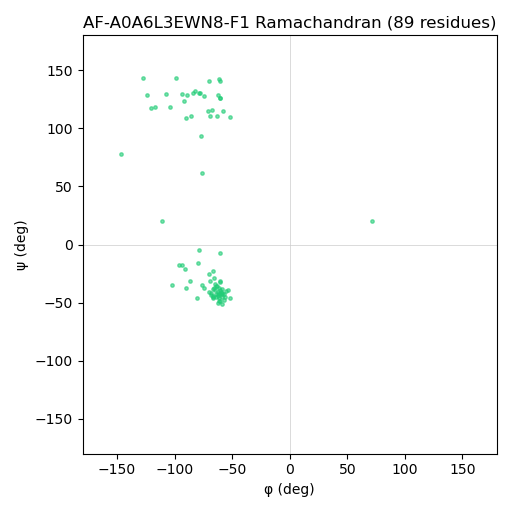66 88 PRO A N 1
ATOM 697 C CA . PRO A 1 88 ? -19.429 10.461 -18.553 1.00 45.66 88 PRO A CA 1
ATOM 698 C C . PRO A 1 88 ? -19.320 9.433 -19.685 1.00 45.66 88 PRO A C 1
ATOM 700 O O . PRO A 1 88 ? -18.352 8.673 -19.755 1.00 45.66 88 PRO A O 1
ATOM 703 N N . ARG A 1 89 ? -20.333 9.386 -20.562 1.00 45.59 89 ARG A N 1
ATOM 704 C CA . ARG A 1 89 ? -20.245 8.645 -21.826 1.00 45.59 89 ARG A CA 1
ATOM 705 C C . ARG A 1 89 ? -19.065 9.219 -22.603 1.00 45.59 89 ARG A C 1
ATOM 707 O O . ARG A 1 89 ? -19.107 10.385 -22.985 1.00 45.59 89 ARG A O 1
ATOM 714 N N . MET A 1 90 ? -18.028 8.417 -22.819 1.00 45.38 90 MET A N 1
ATOM 715 C CA . MET A 1 90 ? -17.037 8.747 -23.836 1.00 45.38 90 MET A CA 1
ATOM 716 C C . MET A 1 90 ? -17.715 8.545 -25.193 1.00 45.38 90 MET A C 1
ATOM 718 O O . MET A 1 90 ? -18.184 7.442 -25.482 1.00 45.38 90 MET A O 1
ATOM 722 N N . ALA A 1 91 ? -17.873 9.651 -25.918 1.00 49.62 91 ALA A N 1
ATOM 723 C CA . ALA A 1 91 ? -18.293 9.686 -27.313 1.00 49.6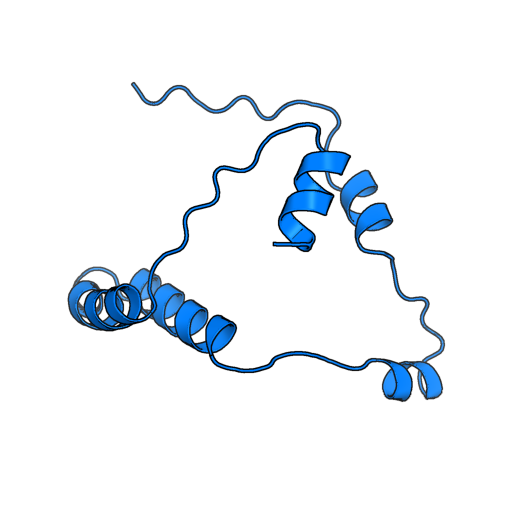2 91 ALA A CA 1
ATOM 724 C C . ALA A 1 91 ? -17.140 9.259 -28.228 1.00 49.62 91 ALA A C 1
ATOM 726 O O . ALA A 1 91 ? -15.972 9.495 -27.837 1.00 49.62 91 ALA A O 1
#

Mean predicted aligned error: 8.04 Å